Protein AF-A0A6U4MKW5-F1 (afdb_monomer)

Solvent-accessible surface area (backbone atoms only — not comparable to full-atom values): 11099 Å² total; per-residue (Å²): 135,84,88,88,86,83,92,84,90,75,90,76,88,78,84,80,78,93,82,82,82,86,77,73,73,79,73,71,76,70,68,81,79,84,58,98,65,84,77,51,92,82,59,76,52,86,40,63,66,62,48,49,57,54,34,56,56,50,39,56,56,50,52,56,52,48,49,54,46,20,46,81,25,65,18,22,42,42,46,46,77,50,91,84,73,85,44,76,43,70,42,42,40,69,64,24,76,82,29,70,75,53,45,72,41,49,57,73,61,68,60,56,53,66,70,63,50,50,54,47,28,64,76,74,41,82,69,42,47,71,74,64,76,68,44,47,52,80,81,74,44,60,97,46,70,67,37,46,52,49,32,52,52,52,57,75,70,34,87,93,59,78,89,88,78,89,83,88,81,88,124

Nearest PDB structures (foldseek):
  6hiv-assembly1_Ba  TM=2.525E-01  e=5.601E+00  Trypanosoma brucei brucei

Foldseek 3Di:
DDDDDDDDDDDDDDDDDDDDDDDDPPVVPPPPPPDPDDPPVPDFDPDLVSVVVVLVVVLVVVVVVVLVLQQVLQWWFWQDDDPVPPGTDIDRSVVLVPPVVSVVSGDWDAFDDPVVLVVCCVPPPVVRNSPRPRRRDGDIDDPDPRSVVSSVVVQVPDPVDDDPDDDDPPD

pLDDT: mean 77.38, std 24.49, range [25.97, 97.62]

Organism: Hemiselmis andersenii (NCBI:txid464988)

Mean predicted aligned error: 12.45 Å

Sequence (171 aa):
RADKLPPAIRAGYIAQSASHPPLNPLFWDLGCWFLPGRLDPNSKVSSINQLYAGAAIANLLIVERLKVWAEESGGMFLLERNGDGSGERFVKWSDAKDNPALRSQVQWTRMKRHGRAIEKLLRSYHHEPDRLLDISRNCVIFDNMVDLTNCIGKIATDESVRIERLKNRLS

Radius of gyration: 21.23 Å; Cα contacts (8 Å, |Δi|>4): 138; chains: 1; bounding box: 50×68×47 Å

Structure (mmCIF, N/CA/C/O backbone):
data_AF-A0A6U4MKW5-F1
#
_entry.id   AF-A0A6U4MKW5-F1
#
loop_
_atom_site.group_PDB
_atom_site.id
_atom_site.type_symbol
_atom_site.label_atom_id
_atom_site.label_alt_id
_atom_site.label_comp_id
_atom_site.label_asym_id
_atom_site.label_entity_id
_atom_site.label_seq_id
_atom_site.pdbx_PDB_ins_code
_atom_site.Cartn_x
_atom_site.Cartn_y
_atom_site.Cartn_z
_atom_site.occupancy
_atom_site.B_iso_or_equiv
_atom_site.auth_seq_id
_atom_site.auth_comp_id
_atom_site.auth_asym_id
_atom_site.auth_atom_id
_atom_site.pdbx_PDB_model_num
ATOM 1 N N . ARG A 1 1 ? -29.642 -53.753 -17.522 1.00 42.28 1 ARG A N 1
ATOM 2 C CA . ARG A 1 1 ? -29.308 -52.857 -16.388 1.00 42.28 1 ARG A CA 1
ATOM 3 C C . ARG A 1 1 ? -28.248 -51.908 -16.917 1.00 42.28 1 ARG A C 1
ATOM 5 O O . ARG A 1 1 ? -27.165 -52.378 -17.219 1.00 42.28 1 ARG A O 1
ATOM 12 N N . ALA A 1 2 ? -28.643 -50.676 -17.224 1.00 32.62 2 ALA A N 1
ATOM 13 C CA . ALA A 1 2 ? -27.839 -49.731 -17.988 1.00 32.62 2 ALA A CA 1
ATOM 14 C C . ALA A 1 2 ? -26.688 -49.147 -17.159 1.00 32.62 2 ALA A C 1
ATOM 16 O O . ALA A 1 2 ? -26.867 -48.818 -15.987 1.00 32.62 2 ALA A O 1
ATOM 17 N N . ASP A 1 3 ? -25.547 -49.022 -17.827 1.00 40.50 3 ASP A N 1
ATOM 18 C CA . ASP A 1 3 ? -24.384 -48.222 -17.468 1.00 40.50 3 ASP A CA 1
ATOM 19 C C . ASP A 1 3 ? -24.711 -46.730 -17.311 1.00 40.50 3 ASP A C 1
ATOM 21 O O . ASP A 1 3 ? -25.604 -46.218 -17.992 1.00 40.50 3 ASP A O 1
ATOM 25 N N . LYS A 1 4 ? -23.876 -46.043 -16.511 1.00 36.03 4 LYS A N 1
ATOM 26 C CA . LYS A 1 4 ? -23.233 -44.724 -16.749 1.00 36.03 4 LYS A CA 1
ATOM 27 C C . LYS A 1 4 ? -23.182 -43.871 -15.477 1.00 36.03 4 LYS A C 1
ATOM 29 O O . LYS A 1 4 ? -24.221 -43.546 -14.919 1.00 36.03 4 LYS A O 1
ATOM 34 N N . LEU A 1 5 ? -21.975 -43.429 -15.105 1.00 35.66 5 LEU A N 1
ATOM 35 C CA . LEU A 1 5 ? -21.565 -42.014 -14.968 1.00 35.66 5 LEU A CA 1
ATOM 36 C C . LEU A 1 5 ? -20.041 -41.936 -14.651 1.00 35.66 5 LEU A C 1
ATOM 38 O O . LEU A 1 5 ? -19.497 -42.888 -14.095 1.00 35.66 5 LEU A O 1
ATOM 42 N N . PRO A 1 6 ? -19.329 -40.871 -15.083 1.00 34.88 6 PRO A N 1
ATOM 43 C CA . PRO A 1 6 ? -17.958 -40.941 -15.603 1.00 34.88 6 PRO A CA 1
ATOM 44 C C . PRO A 1 6 ? -16.907 -40.194 -14.744 1.00 34.88 6 PRO A C 1
ATOM 46 O O . PRO A 1 6 ? -17.258 -39.495 -13.793 1.00 34.88 6 PRO A O 1
ATOM 49 N N . PRO A 1 7 ? -15.608 -40.296 -15.101 1.00 39.81 7 PRO A N 1
ATOM 50 C CA . PRO A 1 7 ? -14.506 -39.652 -14.392 1.00 39.81 7 PRO A CA 1
ATOM 51 C C . PRO A 1 7 ? -14.338 -38.191 -14.835 1.00 39.81 7 PRO A C 1
ATOM 53 O O . PRO A 1 7 ? -14.187 -37.915 -16.024 1.00 39.81 7 PRO A O 1
ATOM 56 N N . ALA A 1 8 ? -14.306 -37.249 -13.891 1.00 33.94 8 ALA A N 1
ATOM 57 C CA . ALA A 1 8 ? -14.071 -35.835 -14.186 1.00 33.94 8 ALA A CA 1
ATOM 58 C C . ALA A 1 8 ? -13.092 -35.197 -13.190 1.00 33.94 8 ALA A C 1
ATOM 60 O O . ALA A 1 8 ? -13.491 -34.467 -12.294 1.00 33.94 8 ALA A O 1
ATOM 61 N N . ILE A 1 9 ? -11.791 -35.439 -13.379 1.00 36.34 9 ILE A N 1
ATOM 62 C CA . ILE A 1 9 ? -10.742 -34.478 -13.000 1.00 36.34 9 ILE A CA 1
ATOM 63 C C . ILE A 1 9 ? -9.713 -34.453 -14.132 1.00 36.34 9 ILE A C 1
ATOM 65 O O . ILE A 1 9 ? -8.675 -35.107 -14.072 1.00 36.34 9 ILE A O 1
ATOM 69 N N . ARG A 1 10 ? -10.015 -33.712 -15.201 1.00 30.03 10 ARG A N 1
ATOM 70 C CA . ARG A 1 10 ? -9.014 -33.213 -16.151 1.00 30.03 10 ARG A CA 1
ATOM 71 C C . ARG A 1 10 ? -9.449 -31.849 -16.679 1.00 30.03 10 ARG A C 1
ATOM 73 O O . ARG A 1 10 ? -10.530 -31.723 -17.232 1.00 30.03 10 ARG A O 1
ATOM 80 N N . ALA A 1 11 ? -8.563 -30.879 -16.453 1.00 34.53 11 ALA A N 1
ATOM 81 C CA . ALA A 1 11 ? -8.315 -29.654 -17.211 1.00 34.53 11 ALA A CA 1
ATOM 82 C C . ALA A 1 11 ? -9.491 -29.055 -18.005 1.00 34.53 11 ALA A C 1
ATOM 84 O O . ALA A 1 11 ? -9.833 -29.524 -19.086 1.00 34.53 11 ALA A O 1
ATOM 85 N N . GLY A 1 12 ? -9.998 -27.922 -17.522 1.00 25.97 12 GLY A N 1
ATOM 86 C CA . GLY A 1 12 ? -10.836 -27.012 -18.293 1.00 25.97 12 GLY A CA 1
ATOM 87 C C . GLY A 1 12 ? -10.420 -25.576 -18.014 1.00 25.97 12 GLY A C 1
ATOM 88 O O . GLY A 1 12 ? -10.834 -24.991 -17.019 1.00 25.97 12 GLY A O 1
ATOM 89 N N . TYR A 1 13 ? -9.576 -25.031 -18.889 1.00 30.94 13 TYR A N 1
ATOM 90 C CA . TYR A 1 13 ? -9.464 -23.597 -19.133 1.00 30.94 13 TYR A CA 1
ATOM 91 C C . TYR A 1 13 ? -10.880 -23.060 -19.390 1.00 30.94 13 TYR A C 1
ATOM 93 O O . TYR A 1 13 ? -11.493 -23.423 -20.392 1.00 30.94 13 TYR A O 1
ATOM 101 N N . ILE A 1 14 ? -11.405 -22.210 -18.511 1.00 30.97 14 ILE A N 1
ATOM 102 C CA . ILE A 1 14 ? -12.577 -21.396 -18.837 1.00 30.97 14 ILE A CA 1
ATOM 103 C C . ILE A 1 14 ? -12.039 -20.049 -19.306 1.00 30.97 14 ILE A C 1
ATOM 105 O O . ILE A 1 14 ? -11.726 -19.164 -18.514 1.00 30.97 14 ILE A O 1
ATOM 109 N N . ALA A 1 15 ? -11.889 -19.929 -20.624 1.00 33.94 15 ALA A N 1
ATOM 110 C CA . ALA A 1 15 ? -11.926 -18.636 -21.281 1.00 33.94 15 ALA A CA 1
ATOM 111 C C . ALA A 1 15 ? -13.359 -18.106 -21.138 1.00 33.94 15 ALA A C 1
ATOM 113 O O . ALA A 1 15 ? -14.290 -18.714 -21.664 1.00 33.94 15 ALA A O 1
ATOM 114 N N . GLN A 1 16 ? -13.545 -17.003 -20.415 1.00 30.14 16 GLN A N 1
ATOM 115 C CA . GLN A 1 16 ? -14.784 -16.236 -20.486 1.00 30.14 16 GLN A CA 1
ATOM 116 C C . GLN A 1 16 ? -14.547 -14.988 -21.329 1.00 30.14 16 GLN A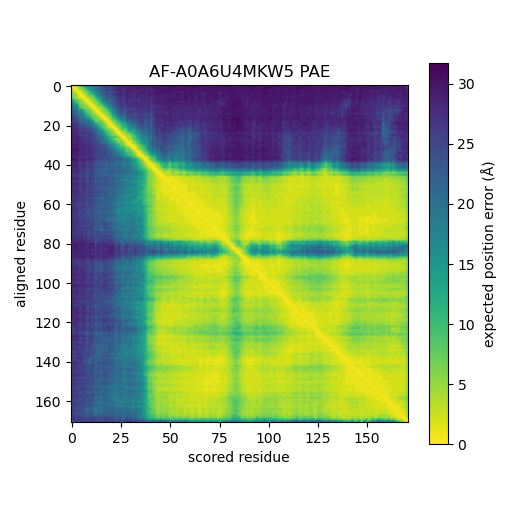 C 1
ATOM 118 O O . GLN A 1 16 ? -13.640 -14.192 -21.089 1.00 30.14 16 GLN A O 1
ATOM 123 N N . SER A 1 17 ? -15.343 -14.928 -22.393 1.00 31.09 17 SER A N 1
ATOM 124 C CA . SER A 1 17 ? -15.362 -13.940 -23.453 1.00 31.09 17 SER A CA 1
ATOM 125 C C . SER A 1 17 ? -15.778 -12.560 -22.957 1.00 31.09 17 SER A C 1
ATOM 127 O O . SER A 1 17 ? -16.607 -12.423 -22.062 1.00 31.09 17 SER A O 1
ATOM 129 N N . ALA A 1 18 ? -15.242 -11.548 -23.631 1.00 39.16 18 ALA A N 1
ATOM 130 C CA . ALA A 1 18 ? -15.583 -10.145 -23.497 1.00 39.16 18 ALA A CA 1
ATOM 131 C C . ALA A 1 18 ? -17.094 -9.872 -23.598 1.00 39.16 18 ALA A C 1
ATOM 133 O O . ALA A 1 18 ? -17.684 -10.069 -24.657 1.00 39.16 18 ALA A O 1
ATOM 134 N N . SER A 1 19 ? -17.673 -9.334 -22.523 1.00 42.72 19 SER A N 1
ATOM 135 C CA . SER A 1 19 ? -18.785 -8.374 -22.562 1.00 42.72 19 SER A CA 1
ATOM 136 C C . SER A 1 19 ? -19.086 -7.867 -21.144 1.00 42.72 19 SER A C 1
ATOM 138 O O . SER A 1 19 ? -19.854 -8.498 -20.421 1.00 42.72 19 SER A O 1
ATOM 140 N N . HIS A 1 20 ? -18.520 -6.722 -20.746 1.00 34.06 20 HIS A N 1
ATOM 141 C CA . HIS A 1 20 ? -19.038 -5.942 -19.614 1.00 34.06 20 HIS A CA 1
ATOM 142 C C . HIS A 1 20 ? -19.167 -4.448 -19.987 1.00 34.06 20 HIS A C 1
ATOM 144 O O . HIS A 1 20 ? -18.310 -3.936 -20.712 1.00 34.06 20 HIS A O 1
ATOM 150 N N . PRO A 1 21 ? -20.256 -3.774 -19.553 1.00 37.34 21 PRO A N 1
ATOM 151 C CA . PRO A 1 21 ? -20.602 -2.389 -19.897 1.00 37.34 21 PRO A CA 1
ATOM 152 C C . PRO A 1 21 ? -19.819 -1.376 -19.021 1.00 37.34 21 PRO A C 1
ATOM 154 O O . PRO A 1 21 ? -19.044 -1.799 -18.162 1.00 37.34 21 PRO A O 1
ATOM 157 N N . PRO A 1 22 ? -19.911 -0.051 -19.271 1.00 38.06 22 PRO A N 1
ATOM 158 C CA . PRO A 1 22 ? -18.800 0.859 -19.030 1.00 38.06 22 PRO A CA 1
ATOM 159 C C . PRO A 1 22 ? -18.581 1.160 -17.546 1.00 38.06 22 PRO A C 1
ATOM 161 O O . PRO A 1 22 ? -19.514 1.373 -16.773 1.00 38.06 22 PRO A O 1
ATOM 164 N N . LEU A 1 23 ? -17.299 1.212 -17.190 1.00 39.97 23 LEU A N 1
ATOM 165 C CA . LEU A 1 23 ? -16.780 1.638 -15.899 1.00 39.97 23 LEU A CA 1
ATOM 166 C C . LEU A 1 23 ? -17.173 3.099 -15.596 1.00 39.97 23 LEU A C 1
ATOM 168 O O . LEU A 1 23 ? -17.198 3.954 -16.480 1.00 39.97 23 LEU A O 1
ATOM 172 N N . ASN A 1 24 ? -17.456 3.335 -14.316 1.00 38.09 24 ASN A N 1
ATOM 173 C CA . ASN A 1 24 ? -17.825 4.585 -13.642 1.00 38.09 24 ASN A CA 1
ATOM 174 C C . ASN A 1 24 ? -17.180 5.875 -14.242 1.00 38.09 24 ASN A C 1
ATOM 176 O O . ASN A 1 24 ? -15.956 5.908 -14.402 1.00 38.09 24 ASN A O 1
ATOM 180 N N . PRO A 1 25 ? -17.945 6.961 -14.519 1.00 33.12 25 PRO A N 1
ATOM 181 C CA . PRO A 1 25 ? -17.452 8.149 -15.233 1.00 33.12 25 PRO A CA 1
ATOM 182 C C . PRO A 1 25 ? -16.394 8.984 -14.496 1.00 33.12 25 PRO A C 1
ATOM 184 O O . PRO A 1 25 ? -15.715 9.790 -15.124 1.00 33.12 25 PRO A O 1
ATOM 187 N N . LEU A 1 26 ? -16.209 8.794 -13.187 1.00 36.97 26 LEU A N 1
ATOM 188 C CA . LEU A 1 26 ? -15.320 9.643 -12.378 1.00 36.97 26 LEU A CA 1
ATOM 189 C C . LEU A 1 26 ? -13.819 9.459 -12.667 1.00 36.97 26 LEU A C 1
ATOM 191 O O . LEU A 1 26 ? -13.006 10.259 -12.212 1.00 36.97 26 LEU A O 1
ATOM 195 N N . PHE A 1 27 ? -13.437 8.437 -13.438 1.00 35.69 27 PHE A N 1
ATOM 196 C CA . PHE A 1 27 ? -12.042 8.216 -13.833 1.00 35.69 27 PHE A CA 1
ATOM 197 C C . PHE A 1 27 ? -11.620 8.993 -15.089 1.00 35.69 27 PHE A C 1
ATOM 199 O O . PHE A 1 27 ? -10.420 9.141 -15.323 1.00 35.69 27 PHE A O 1
ATOM 206 N N . TRP A 1 28 ? -12.562 9.522 -15.879 1.00 34.81 28 TRP A N 1
ATOM 207 C CA . TRP A 1 28 ? -12.234 10.268 -17.103 1.00 34.81 28 TRP A CA 1
ATOM 208 C C . TRP A 1 28 ? -11.861 11.736 -16.834 1.00 34.81 28 TRP A C 1
ATOM 210 O O . TRP A 1 28 ? -11.092 12.309 -17.605 1.00 34.81 28 TRP A O 1
ATOM 220 N N . ASP A 1 29 ? -12.316 12.309 -15.714 1.00 31.23 29 ASP A N 1
ATOM 221 C CA . ASP A 1 29 ? -12.174 13.743 -15.406 1.00 31.23 29 ASP A CA 1
ATOM 222 C C . ASP A 1 29 ? -10.852 14.142 -14.733 1.00 31.23 29 ASP A C 1
ATOM 224 O O . ASP A 1 29 ? -10.525 15.326 -14.669 1.00 31.23 29 ASP A O 1
ATOM 228 N N . LEU A 1 30 ? -10.031 13.191 -14.273 1.00 33.28 30 LEU A N 1
ATOM 229 C CA . LEU A 1 30 ? -8.756 13.521 -13.615 1.00 33.28 30 LEU A CA 1
ATOM 230 C C . LEU A 1 30 ? -7.606 13.859 -14.575 1.00 33.28 30 LEU A C 1
ATOM 232 O O . LEU A 1 30 ? -6.476 14.037 -14.127 1.00 33.28 30 LEU A O 1
ATOM 236 N N . GLY A 1 31 ? -7.853 13.979 -15.885 1.00 28.53 31 GLY A N 1
ATOM 237 C CA . GLY A 1 31 ? -6.876 14.581 -16.801 1.00 28.53 31 GLY A CA 1
ATOM 238 C C . GLY A 1 31 ? -5.506 13.885 -16.847 1.00 28.53 31 GLY A C 1
ATOM 239 O O . GLY A 1 31 ? -4.538 14.469 -17.328 1.00 28.53 31 GLY A O 1
ATOM 240 N N . CYS A 1 32 ? -5.392 12.629 -16.402 1.00 31.77 32 CYS A N 1
ATOM 241 C CA . CYS A 1 32 ? -4.147 11.854 -16.435 1.00 31.77 32 CYS A CA 1
ATOM 242 C C . CYS A 1 32 ? -3.825 11.300 -17.841 1.00 31.77 32 CYS A C 1
ATOM 244 O O . CYS A 1 32 ? -3.259 10.218 -17.974 1.00 31.77 32 CYS A O 1
ATOM 246 N N . TRP A 1 33 ? -4.164 12.047 -18.897 1.00 28.09 33 TRP A N 1
ATOM 247 C CA . TRP A 1 33 ? -3.834 11.734 -20.295 1.00 28.09 33 TRP A CA 1
ATOM 248 C C . TRP A 1 33 ? -2.434 12.203 -20.711 1.00 28.09 33 TRP A C 1
ATOM 250 O O . TRP A 1 33 ? -2.042 12.025 -21.860 1.00 28.09 33 TRP A O 1
ATOM 260 N N . PHE A 1 34 ? -1.648 12.758 -19.786 1.00 29.89 34 PHE A N 1
ATOM 261 C CA . PHE A 1 34 ? -0.261 13.153 -20.028 1.00 29.89 34 PHE A CA 1
ATOM 262 C C . PHE A 1 34 ? 0.731 12.179 -19.383 1.00 29.89 34 PHE A C 1
ATOM 264 O O . PHE A 1 34 ? 1.462 12.509 -18.455 1.00 29.89 34 PHE A O 1
ATOM 271 N N . LEU A 1 35 ? 0.791 10.969 -19.932 1.00 35.00 35 LEU A N 1
ATOM 272 C CA . LEU A 1 35 ? 2.028 10.195 -19.987 1.00 35.00 35 LEU A CA 1
ATOM 273 C C . LEU A 1 35 ? 2.232 9.777 -21.450 1.00 35.00 35 LEU A C 1
ATOM 275 O O . LEU A 1 35 ? 1.318 9.201 -22.046 1.00 35.00 35 LEU A O 1
ATOM 279 N N . PRO A 1 36 ? 3.387 10.082 -22.068 1.00 31.89 36 PRO A N 1
ATOM 280 C CA . PRO A 1 36 ? 3.669 9.636 -23.421 1.00 31.89 36 PRO A CA 1
ATOM 281 C C . PRO A 1 36 ? 3.806 8.114 -23.383 1.00 31.89 36 PRO A C 1
ATOM 283 O O . PRO A 1 36 ? 4.766 7.577 -22.838 1.00 31.89 36 PRO A O 1
ATOM 286 N N . GLY A 1 37 ? 2.814 7.420 -23.930 1.00 36.78 37 GLY A N 1
ATOM 287 C CA . GLY A 1 37 ? 2.793 5.966 -23.977 1.00 36.78 37 GLY A CA 1
ATOM 288 C C . GLY A 1 37 ? 1.552 5.412 -23.306 1.00 36.78 37 GLY A C 1
ATOM 289 O O . GLY A 1 37 ? 1.511 5.183 -22.102 1.00 36.78 37 GLY A O 1
ATOM 290 N N . ARG A 1 38 ? 0.549 5.134 -24.136 1.00 37.22 38 ARG A N 1
ATOM 291 C CA . ARG A 1 38 ? -0.472 4.127 -23.859 1.00 37.22 38 ARG A CA 1
ATOM 292 C C . ARG A 1 38 ? 0.258 2.878 -23.345 1.00 37.22 38 ARG A C 1
ATOM 294 O O . ARG A 1 38 ? 0.957 2.226 -24.117 1.00 37.22 38 ARG A O 1
ATOM 301 N N . LEU A 1 39 ? 0.147 2.570 -22.055 1.00 48.03 39 LEU A N 1
ATOM 302 C CA . LEU A 1 39 ? 0.501 1.247 -21.556 1.00 48.03 39 LEU A CA 1
ATOM 303 C C . LEU A 1 39 ? -0.587 0.324 -22.093 1.00 48.03 39 LEU A C 1
ATOM 305 O O . LEU A 1 39 ? -1.646 0.185 -21.488 1.00 48.03 39 LEU A O 1
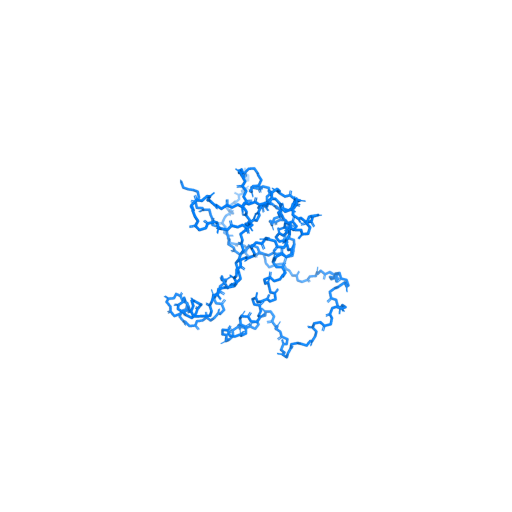ATOM 309 N N . ASP A 1 40 ? -0.371 -0.231 -23.284 1.00 54.06 40 ASP A N 1
ATOM 310 C CA . ASP A 1 40 ? -1.077 -1.445 -23.665 1.00 54.06 40 ASP A CA 1
ATOM 311 C C . ASP A 1 40 ? -0.889 -2.429 -22.495 1.00 54.06 40 ASP A C 1
ATOM 313 O O . ASP A 1 40 ? 0.261 -2.706 -22.136 1.00 54.06 40 ASP A O 1
ATOM 317 N N . PRO A 1 41 ? -1.962 -2.912 -21.846 1.00 54.78 41 PRO A N 1
ATOM 318 C CA . PRO A 1 41 ? -1.848 -3.855 -20.738 1.00 54.78 41 PRO A CA 1
ATOM 319 C C . PRO A 1 41 ? -1.141 -5.163 -21.139 1.00 54.78 41 PRO A C 1
ATOM 321 O O . PRO A 1 41 ? -0.695 -5.896 -20.260 1.00 54.78 41 PRO A O 1
ATOM 324 N N . ASN A 1 42 ? -0.983 -5.429 -22.443 1.00 55.88 42 ASN A N 1
ATOM 325 C CA . ASN A 1 42 ? -0.190 -6.531 -22.989 1.00 55.88 42 ASN A CA 1
ATOM 326 C C . ASN A 1 42 ? 1.246 -6.141 -23.384 1.00 55.88 42 ASN A C 1
ATOM 328 O O . ASN A 1 42 ? 2.034 -7.010 -23.764 1.00 55.88 42 ASN A O 1
ATOM 332 N N . SER A 1 43 ? 1.622 -4.861 -23.305 1.00 65.38 43 SER A N 1
ATOM 333 C CA . SER A 1 43 ? 2.993 -4.437 -23.592 1.00 65.38 43 SER A CA 1
ATOM 334 C C . SER A 1 43 ? 3.934 -4.879 -22.473 1.00 65.38 43 SER A C 1
ATOM 336 O O . SER A 1 43 ? 3.772 -4.530 -21.302 1.00 65.38 43 SER A O 1
ATOM 338 N N . LYS A 1 44 ? 4.948 -5.670 -22.838 1.00 74.94 44 LYS A N 1
ATOM 339 C CA . LYS A 1 44 ? 5.969 -6.122 -21.893 1.00 74.94 44 LYS A CA 1
ATOM 340 C C . LYS A 1 44 ? 6.757 -4.915 -21.386 1.00 74.94 44 LYS A C 1
ATOM 342 O O . LYS A 1 44 ? 7.275 -4.128 -22.179 1.00 74.94 44 LYS A O 1
ATOM 347 N N . VAL A 1 45 ? 6.889 -4.792 -20.066 1.00 82.69 45 VAL A N 1
ATOM 348 C CA . VAL A 1 45 ? 7.733 -3.762 -19.455 1.00 82.69 45 VAL A CA 1
ATOM 349 C C . VAL A 1 45 ? 9.190 -4.041 -19.822 1.00 82.69 45 VAL A C 1
ATOM 351 O O . VAL A 1 45 ? 9.760 -5.053 -19.419 1.00 82.69 45 VAL A O 1
ATOM 354 N N . SER A 1 46 ? 9.787 -3.149 -20.609 1.00 84.69 46 SER A N 1
ATOM 355 C CA . SER A 1 46 ? 11.117 -3.352 -21.201 1.00 84.69 46 SER A CA 1
ATOM 356 C C . SER A 1 46 ? 12.241 -2.690 -20.407 1.00 84.69 46 SER A C 1
ATOM 358 O O . SER A 1 46 ? 13.411 -3.015 -20.598 1.00 84.69 46 SER A O 1
ATOM 360 N N . SER A 1 47 ? 11.906 -1.775 -19.494 1.00 89.94 47 SER A N 1
ATOM 361 C CA . SER A 1 47 ? 12.888 -1.072 -18.672 1.00 89.94 47 SER A CA 1
ATOM 362 C C . SER A 1 47 ? 12.460 -0.967 -17.214 1.00 89.94 47 SER A C 1
ATOM 364 O O . SER A 1 47 ? 11.279 -0.853 -16.881 1.00 89.94 47 SER A O 1
ATOM 366 N N . ILE A 1 48 ? 13.453 -0.935 -16.325 1.00 90.06 48 ILE A N 1
ATOM 367 C CA . ILE A 1 48 ? 13.229 -0.710 -14.895 1.00 90.06 48 ILE A CA 1
ATOM 368 C C . ILE A 1 48 ? 12.612 0.671 -14.628 1.00 90.06 48 ILE A C 1
ATOM 370 O O . ILE A 1 48 ? 11.786 0.807 -13.736 1.00 90.06 48 ILE A O 1
ATOM 374 N N . ASN A 1 49 ? 12.941 1.692 -15.423 1.00 91.19 49 ASN A N 1
ATOM 375 C CA . ASN A 1 49 ? 12.395 3.039 -15.241 1.00 91.19 49 ASN A CA 1
ATOM 376 C C . ASN A 1 49 ? 10.892 3.089 -15.541 1.00 91.19 49 ASN A C 1
ATOM 378 O O . ASN A 1 49 ? 10.133 3.643 -14.748 1.00 91.19 49 ASN A O 1
ATOM 382 N N . GLN A 1 50 ? 10.456 2.445 -16.629 1.00 90.06 50 GLN A N 1
ATOM 383 C CA . GLN A 1 50 ? 9.033 2.288 -16.945 1.00 90.06 50 GLN A CA 1
ATOM 384 C C . GLN A 1 50 ? 8.302 1.554 -15.815 1.00 90.06 50 GLN A C 1
ATOM 386 O O . GLN A 1 50 ? 7.225 1.974 -15.392 1.00 90.06 50 GLN A O 1
ATOM 391 N N . LEU A 1 51 ? 8.919 0.497 -15.277 1.00 90.50 51 LEU A N 1
ATOM 392 C CA . LEU A 1 51 ? 8.361 -0.249 -14.157 1.00 90.50 51 LEU A CA 1
ATOM 393 C C . LEU A 1 51 ? 8.188 0.624 -12.906 1.00 90.50 51 LEU A C 1
ATOM 395 O O . LEU A 1 51 ? 7.152 0.559 -12.254 1.00 90.50 51 LEU A O 1
ATOM 399 N N . TYR A 1 52 ? 9.176 1.458 -12.578 1.00 93.06 52 TYR A N 1
ATOM 400 C CA . TYR A 1 52 ? 9.108 2.373 -11.435 1.00 93.06 52 TYR A CA 1
ATOM 401 C C . TYR A 1 52 ? 8.044 3.458 -11.610 1.00 93.06 52 TYR A C 1
ATOM 403 O O . TYR A 1 52 ? 7.357 3.783 -10.642 1.00 93.06 52 TYR A O 1
ATOM 411 N N . ALA A 1 53 ? 7.875 3.987 -12.824 1.00 90.31 53 ALA A N 1
ATOM 412 C CA . ALA A 1 53 ? 6.818 4.950 -13.119 1.00 90.31 53 ALA A CA 1
ATOM 413 C C . ALA A 1 53 ? 5.428 4.332 -12.882 1.00 90.31 53 ALA A C 1
ATOM 415 O O . ALA A 1 53 ? 4.615 4.898 -12.150 1.00 90.31 53 ALA A O 1
ATOM 416 N N . GLY A 1 54 ? 5.190 3.125 -13.409 1.00 88.62 54 GLY A N 1
ATOM 417 C CA . GLY A 1 54 ? 3.946 2.388 -13.168 1.00 88.62 54 GLY A CA 1
ATOM 418 C C . GLY A 1 54 ? 3.751 2.023 -11.694 1.00 88.62 54 GLY A C 1
ATOM 419 O O . GLY A 1 54 ? 2.664 2.193 -11.147 1.00 88.62 54 GLY A O 1
ATOM 420 N N . ALA A 1 55 ? 4.816 1.593 -11.016 1.00 91.31 55 ALA A N 1
ATOM 421 C CA . ALA A 1 55 ? 4.775 1.233 -9.604 1.00 91.31 55 ALA A CA 1
ATOM 422 C C . ALA A 1 55 ? 4.431 2.426 -8.697 1.00 91.31 55 ALA A C 1
ATOM 424 O O . ALA A 1 55 ? 3.737 2.234 -7.698 1.00 91.31 55 ALA A O 1
ATOM 425 N N . ALA A 1 56 ? 4.869 3.642 -9.041 1.00 91.31 56 ALA A N 1
ATOM 426 C CA . ALA A 1 56 ? 4.534 4.854 -8.297 1.00 91.31 56 ALA A CA 1
ATOM 427 C C . ALA A 1 56 ? 3.027 5.148 -8.341 1.00 91.31 56 ALA A C 1
ATOM 429 O O . ALA A 1 56 ? 2.422 5.382 -7.296 1.00 91.31 56 ALA A O 1
ATOM 430 N N . ILE A 1 57 ? 2.414 5.051 -9.524 1.00 90.12 57 ILE A N 1
ATOM 431 C CA . ILE A 1 57 ? 0.963 5.218 -9.701 1.00 90.12 57 ILE A CA 1
ATOM 432 C C . ILE A 1 57 ? 0.214 4.097 -8.975 1.00 90.12 57 ILE A C 1
ATOM 434 O O . ILE A 1 57 ? -0.681 4.362 -8.174 1.00 90.12 57 ILE A O 1
ATOM 438 N N . ALA A 1 58 ? 0.628 2.845 -9.190 1.00 89.00 58 ALA A N 1
ATOM 439 C CA . ALA A 1 58 ? 0.036 1.690 -8.527 1.00 89.00 58 ALA A CA 1
ATOM 440 C C . ALA A 1 58 ? 0.112 1.806 -6.998 1.00 89.00 58 ALA A C 1
ATOM 442 O O . ALA A 1 58 ? -0.829 1.426 -6.312 1.00 89.00 58 ALA A O 1
ATOM 443 N N . ASN A 1 59 ? 1.195 2.367 -6.447 1.00 91.31 59 ASN A N 1
ATOM 444 C CA . ASN A 1 59 ? 1.325 2.562 -5.007 1.00 91.31 59 ASN A CA 1
ATOM 445 C C . ASN A 1 59 ? 0.254 3.506 -4.452 1.00 91.31 59 ASN A C 1
ATOM 447 O O . ASN A 1 59 ? -0.286 3.224 -3.388 1.00 91.31 59 ASN A O 1
ATOM 451 N N . LEU A 1 60 ? -0.065 4.594 -5.161 1.00 91.19 60 LEU A N 1
ATOM 452 C CA . LEU A 1 60 ? -1.122 5.520 -4.742 1.00 91.19 60 LEU A CA 1
ATOM 453 C C . LEU A 1 60 ? -2.481 4.811 -4.710 1.00 91.19 60 LEU A C 1
ATOM 455 O O . LEU A 1 60 ? -3.183 4.877 -3.706 1.00 91.19 60 LEU A O 1
ATOM 459 N N . LEU A 1 61 ? -2.806 4.059 -5.765 1.00 90.69 61 LEU A N 1
ATOM 460 C CA . LEU A 1 61 ? -4.063 3.310 -5.859 1.00 90.69 61 LEU A CA 1
ATOM 461 C C . LEU A 1 61 ? -4.171 2.221 -4.784 1.00 90.69 61 LEU A C 1
ATOM 463 O O . LEU A 1 61 ? -5.198 2.093 -4.120 1.00 90.69 61 LEU A O 1
ATOM 467 N N . ILE A 1 62 ? -3.092 1.462 -4.575 1.00 90.94 62 ILE A N 1
ATOM 468 C CA . ILE A 1 62 ? -3.028 0.410 -3.557 1.00 90.94 62 ILE A CA 1
ATOM 469 C C . ILE A 1 62 ? -3.204 1.007 -2.160 1.00 90.94 62 ILE A C 1
ATOM 471 O O . ILE A 1 62 ? -3.930 0.437 -1.355 1.00 90.94 62 ILE A O 1
ATOM 475 N N . VAL A 1 63 ? -2.576 2.149 -1.860 1.00 93.31 63 VAL A N 1
ATOM 476 C CA . VAL A 1 63 ? -2.727 2.815 -0.557 1.00 93.31 63 VAL A CA 1
ATOM 477 C C . VAL A 1 63 ? -4.177 3.226 -0.304 1.00 93.31 63 VAL A C 1
ATOM 479 O O . VAL A 1 63 ? -4.669 3.007 0.800 1.00 93.31 63 VAL A O 1
ATOM 482 N N . GLU A 1 64 ? -4.887 3.753 -1.304 1.00 93.81 64 GLU A N 1
ATOM 483 C CA . GLU A 1 64 ? -6.310 4.078 -1.141 1.00 93.81 64 GLU A CA 1
ATOM 484 C C . GLU A 1 64 ? -7.170 2.832 -0.895 1.00 93.81 64 GLU A C 1
ATOM 486 O O . GLU A 1 64 ? -8.000 2.839 0.013 1.00 93.81 64 GLU A O 1
ATOM 491 N N . ARG A 1 65 ? -6.935 1.723 -1.612 1.00 94.44 65 ARG A N 1
ATOM 492 C CA . ARG A 1 65 ? -7.661 0.467 -1.334 1.00 94.44 65 ARG A CA 1
ATOM 493 C C . ARG A 1 65 ? -7.333 -0.107 0.041 1.00 94.44 65 ARG A C 1
ATOM 495 O O . ARG A 1 65 ? -8.233 -0.553 0.742 1.00 94.44 65 ARG A O 1
ATOM 502 N N . LEU A 1 66 ? -6.073 -0.038 0.469 1.00 95.56 66 LEU A N 1
ATOM 503 C CA . LEU A 1 66 ? -5.656 -0.529 1.784 1.00 95.56 66 LEU A CA 1
ATOM 504 C C . LEU A 1 66 ? -6.348 0.199 2.923 1.00 95.56 66 LEU A C 1
ATOM 506 O O . LEU A 1 66 ? -6.681 -0.438 3.914 1.00 95.56 66 LEU A O 1
ATOM 510 N N . LYS A 1 67 ? -6.564 1.510 2.792 1.00 96.12 67 LYS A N 1
ATOM 511 C CA . LYS A 1 67 ? -7.322 2.294 3.772 1.00 96.12 67 LYS A CA 1
ATOM 512 C C . LYS A 1 67 ? -8.745 1.765 3.908 1.00 96.12 67 LYS A C 1
ATOM 514 O O . LYS A 1 67 ? -9.174 1.511 5.025 1.00 96.12 67 LYS A O 1
ATOM 519 N N . VAL A 1 68 ? -9.427 1.529 2.785 1.00 96.62 68 VAL A N 1
ATOM 520 C CA . VAL A 1 68 ? -10.784 0.957 2.765 1.00 96.62 68 VAL A CA 1
ATOM 521 C C . VAL A 1 68 ? -10.802 -0.425 3.417 1.00 96.62 68 VAL A C 1
ATOM 523 O O . VAL A 1 68 ? -11.570 -0.658 4.346 1.00 96.62 68 VAL A O 1
ATOM 526 N N . TRP A 1 69 ? -9.914 -1.332 2.999 1.00 97.62 69 TRP A N 1
ATOM 527 C CA . TRP A 1 69 ? -9.863 -2.675 3.578 1.00 97.62 69 TRP A CA 1
ATOM 528 C C . TRP A 1 69 ? -9.529 -2.646 5.069 1.00 97.62 69 TRP A C 1
ATOM 530 O O . TRP A 1 69 ? -10.160 -3.362 5.839 1.00 97.62 69 TRP A O 1
ATOM 540 N N . ALA A 1 70 ? -8.572 -1.815 5.491 1.00 97.50 70 ALA A N 1
ATOM 541 C CA . ALA A 1 70 ? -8.209 -1.658 6.895 1.00 97.50 70 ALA A CA 1
ATOM 542 C C . ALA A 1 70 ? -9.369 -1.088 7.719 1.00 97.50 70 ALA A C 1
ATOM 544 O O . ALA A 1 70 ? -9.616 -1.563 8.821 1.00 97.50 70 ALA A O 1
ATOM 545 N N . GLU A 1 71 ? -10.116 -0.121 7.189 1.00 96.75 71 GLU A N 1
ATOM 546 C CA . GLU A 1 71 ? -11.298 0.422 7.856 1.00 96.75 71 GLU A CA 1
ATOM 547 C C . GLU A 1 71 ? -12.345 -0.657 8.135 1.00 96.75 71 GLU A C 1
ATOM 549 O O . GLU A 1 71 ? -12.808 -0.806 9.262 1.00 96.75 71 GLU A O 1
ATOM 554 N N . GLU A 1 72 ? -12.675 -1.444 7.112 1.00 96.50 72 GLU A N 1
ATOM 555 C CA . GLU A 1 72 ? -13.731 -2.453 7.183 1.00 96.50 72 GLU A CA 1
ATOM 556 C C . GLU A 1 72 ? -13.350 -3.693 8.000 1.00 96.50 72 GLU A C 1
ATOM 558 O O . GLU A 1 72 ? -14.224 -4.483 8.357 1.00 96.50 72 GLU A O 1
ATOM 563 N N . SER A 1 73 ? -12.059 -3.894 8.264 1.00 97.50 73 SER A N 1
ATOM 564 C CA . SER A 1 73 ? -11.534 -5.093 8.927 1.00 97.50 73 SER A CA 1
ATOM 565 C C . SER A 1 73 ? -10.785 -4.812 10.227 1.00 97.50 73 SER A C 1
ATOM 567 O O . SER A 1 73 ? -10.199 -5.728 10.787 1.00 97.50 73 SER A O 1
ATOM 569 N N . GLY A 1 74 ? -10.766 -3.569 10.717 1.00 96.62 74 GLY A N 1
ATOM 570 C CA . GLY A 1 74 ? -10.017 -3.214 11.929 1.00 96.62 74 GLY A CA 1
ATOM 571 C C . GLY A 1 74 ? -8.493 -3.217 11.747 1.00 96.62 74 GLY A C 1
ATOM 572 O O . GLY A 1 74 ? -7.749 -3.347 12.718 1.00 96.62 74 GLY A O 1
ATOM 573 N N . GLY A 1 75 ? -8.024 -3.071 10.509 1.00 97.56 75 GLY A N 1
ATOM 574 C CA . GLY A 1 75 ? -6.614 -3.026 10.155 1.00 97.56 75 GLY A CA 1
ATOM 575 C C . GLY A 1 75 ? -5.896 -1.783 10.674 1.00 97.56 75 GLY A C 1
ATOM 576 O O . GLY A 1 75 ? -6.4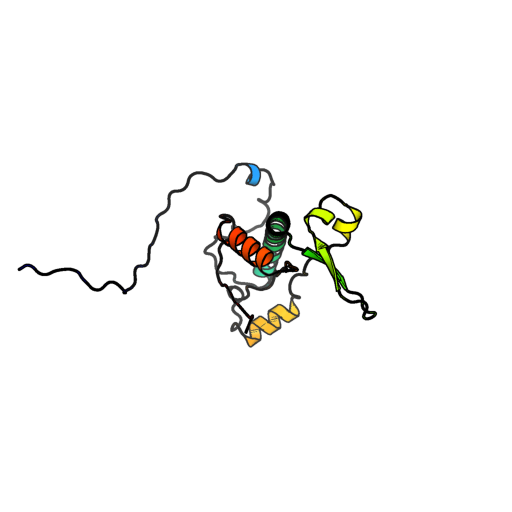45 -0.677 10.756 1.00 97.56 75 GLY A O 1
ATOM 577 N N . MET A 1 76 ? -4.622 -1.978 10.996 1.00 97.44 76 MET A N 1
ATOM 578 C CA . MET A 1 76 ? -3.753 -0.967 11.577 1.00 97.44 76 MET A CA 1
ATOM 579 C C . MET A 1 76 ? -2.553 -0.645 10.694 1.00 97.44 76 MET A C 1
ATOM 581 O O . MET A 1 76 ? -2.051 -1.488 9.942 1.00 97.44 76 MET A O 1
ATOM 585 N N . PHE A 1 77 ? -2.047 0.574 10.866 1.00 96.56 77 PHE A N 1
ATOM 586 C CA . PHE A 1 77 ? -0.818 1.056 10.251 1.00 96.56 77 PHE A CA 1
ATOM 587 C C . PHE A 1 77 ? 0.181 1.533 11.303 1.00 96.56 77 PHE A C 1
ATOM 589 O O . PHE A 1 77 ? -0.181 1.922 12.412 1.00 96.56 77 PHE A O 1
ATOM 596 N N . LEU A 1 78 ? 1.459 1.497 10.938 1.00 94.31 78 LEU A N 1
ATOM 597 C CA . LEU A 1 78 ? 2.567 1.951 11.772 1.00 94.31 78 LEU A CA 1
ATOM 598 C C . LEU A 1 78 ? 2.546 3.480 11.905 1.00 94.31 78 LEU A C 1
ATOM 600 O O . LEU A 1 78 ? 2.463 4.171 10.894 1.00 94.31 78 LEU A O 1
ATOM 604 N N . LEU A 1 79 ? 2.659 3.999 13.125 1.00 91.88 79 LEU A N 1
ATOM 605 C CA . LEU A 1 79 ? 2.849 5.426 13.412 1.00 91.88 79 LEU A CA 1
ATOM 606 C C . LEU A 1 79 ? 4.327 5.763 13.593 1.00 91.88 79 LEU A C 1
ATOM 608 O O . LEU A 1 79 ? 4.863 6.657 12.946 1.00 91.88 79 LEU A O 1
ATOM 612 N N . GLU A 1 80 ? 5.008 5.024 14.462 1.00 83.50 80 GLU A N 1
ATOM 613 C CA . GLU A 1 80 ? 6.394 5.303 14.817 1.00 83.50 80 GLU A CA 1
ATOM 614 C C . GLU A 1 80 ? 7.166 4.006 15.020 1.00 83.50 80 GLU A C 1
ATOM 616 O O . GLU A 1 80 ? 6.655 3.011 15.544 1.00 83.50 80 GLU A O 1
ATOM 621 N N . ARG A 1 81 ? 8.427 4.041 14.587 1.00 76.75 81 ARG A N 1
ATOM 622 C CA . ARG A 1 81 ? 9.441 3.064 14.969 1.00 76.75 81 ARG A CA 1
ATOM 623 C C . ARG A 1 81 ? 10.340 3.729 15.977 1.00 76.75 81 ARG A C 1
ATOM 625 O O . ARG A 1 81 ? 11.209 4.510 15.587 1.00 76.75 81 ARG A O 1
ATOM 632 N N . ASN A 1 82 ? 10.143 3.418 17.245 1.00 71.56 82 ASN A N 1
ATOM 633 C CA . ASN A 1 82 ? 11.000 3.986 18.260 1.00 71.56 82 ASN A CA 1
ATOM 634 C C . ASN A 1 82 ? 12.347 3.256 18.243 1.00 71.56 82 ASN A C 1
ATOM 636 O O . ASN A 1 82 ? 12.428 2.036 18.386 1.00 71.56 82 ASN A O 1
ATOM 640 N N . GLY A 1 83 ? 13.417 4.017 18.001 1.00 66.19 83 GLY A N 1
ATOM 641 C CA . GLY A 1 83 ? 14.792 3.508 17.979 1.00 66.19 83 GLY A CA 1
ATOM 642 C C . GLY A 1 83 ? 15.376 3.251 19.371 1.00 66.19 83 GLY A C 1
ATOM 643 O O . GLY A 1 83 ? 16.486 2.742 19.472 1.00 66.19 83 GLY A O 1
ATOM 644 N N . ASP A 1 84 ? 14.638 3.600 20.424 1.00 71.31 84 ASP A N 1
ATOM 645 C CA . ASP A 1 84 ? 15.032 3.502 21.833 1.00 71.31 84 ASP A CA 1
ATOM 646 C C . ASP A 1 84 ? 14.608 2.184 22.508 1.00 71.31 84 ASP A C 1
ATOM 648 O O . ASP A 1 84 ? 14.851 1.989 23.696 1.00 71.31 84 ASP A O 1
ATOM 652 N N . GLY A 1 85 ? 13.984 1.267 21.760 1.00 62.00 85 GLY A N 1
ATOM 653 C CA . GLY A 1 85 ? 13.529 -0.024 22.278 1.00 62.00 85 GLY A CA 1
ATOM 654 C C . GLY A 1 85 ? 12.113 -0.027 22.863 1.00 62.00 85 GLY A C 1
ATOM 655 O O . GLY A 1 85 ? 11.659 -1.086 23.287 1.00 62.00 85 GLY A O 1
ATOM 656 N N . SER A 1 86 ? 11.376 1.090 22.828 1.00 67.81 86 SER A N 1
ATOM 657 C CA . SER A 1 86 ? 9.973 1.157 23.289 1.00 67.81 86 SER A CA 1
ATOM 658 C C . SER A 1 86 ? 8.947 0.500 22.346 1.00 67.81 86 SER A C 1
ATOM 660 O O . SER A 1 86 ? 7.754 0.476 22.645 1.00 67.81 86 SER A O 1
ATOM 662 N N . GLY A 1 87 ? 9.406 -0.105 21.246 1.00 79.75 87 GLY A N 1
ATOM 663 C CA . GLY A 1 87 ? 8.587 -0.905 20.335 1.00 79.75 87 GLY A CA 1
ATOM 664 C C . GLY A 1 87 ? 8.024 -0.129 19.143 1.00 79.75 87 GLY A C 1
ATOM 665 O O . GLY A 1 87 ? 8.287 1.056 18.941 1.00 79.75 87 GLY A O 1
ATOM 666 N N . GLU A 1 88 ? 7.281 -0.841 18.297 1.00 89.06 88 GLU A N 1
ATOM 667 C CA . GLU A 1 88 ? 6.546 -0.250 17.177 1.00 89.06 88 GLU A CA 1
ATOM 668 C C . GLU A 1 88 ? 5.147 0.164 17.650 1.00 89.06 88 GLU A C 1
ATOM 670 O O . GLU A 1 88 ? 4.450 -0.618 18.301 1.00 89.06 88 GLU A O 1
ATOM 675 N N . ARG A 1 89 ? 4.725 1.389 17.316 1.00 92.12 89 ARG A N 1
ATOM 676 C CA . ARG A 1 89 ? 3.378 1.880 17.635 1.00 92.12 89 ARG A CA 1
ATOM 677 C C . ARG A 1 89 ? 2.475 1.787 16.415 1.00 92.12 89 ARG A C 1
ATOM 679 O O . ARG A 1 89 ? 2.827 2.287 15.346 1.00 92.12 89 ARG A O 1
ATOM 686 N N . PHE A 1 90 ? 1.282 1.229 16.600 1.00 94.75 90 PHE A N 1
ATOM 687 C CA . PHE A 1 90 ? 0.272 1.079 15.554 1.00 94.75 90 PHE A CA 1
ATOM 688 C C . PHE A 1 90 ? -0.993 1.882 15.865 1.00 94.75 90 PHE A C 1
ATOM 690 O O . PHE A 1 90 ? -1.270 2.206 17.020 1.00 94.75 90 PHE A O 1
ATOM 697 N N . VAL A 1 91 ? -1.752 2.215 14.823 1.00 95.62 91 VAL A N 1
ATOM 698 C CA . VAL A 1 91 ? -3.052 2.885 14.922 1.00 95.62 91 VAL A CA 1
ATOM 699 C C . VAL A 1 91 ? -4.044 2.230 13.979 1.00 95.62 91 VAL A C 1
ATOM 701 O O . VAL A 1 91 ? -3.695 1.916 12.838 1.00 95.62 91 VAL A O 1
ATOM 704 N N . LYS A 1 92 ? -5.286 2.042 14.431 1.00 96.69 92 LYS A N 1
ATOM 705 C CA . LYS A 1 92 ? -6.376 1.621 13.548 1.00 96.69 92 LYS A CA 1
ATOM 706 C C . LYS A 1 92 ? -6.670 2.721 12.546 1.00 96.69 92 LYS A C 1
ATOM 708 O O . LYS A 1 92 ? -6.702 3.903 12.893 1.00 96.69 92 LYS A O 1
ATOM 713 N N . TRP A 1 93 ? -6.911 2.342 11.295 1.00 96.75 93 TRP A N 1
ATOM 714 C CA . TRP A 1 93 ? -7.221 3.341 10.276 1.00 96.75 93 TRP A CA 1
ATOM 715 C C . TRP A 1 93 ? -8.508 4.117 10.591 1.00 96.75 93 TRP A C 1
ATOM 717 O O . TRP A 1 93 ? -8.556 5.320 10.346 1.00 96.75 93 TRP A O 1
ATOM 727 N N . SER A 1 94 ? -9.495 3.465 11.216 1.00 96.00 94 SER A N 1
ATOM 728 C CA . SER A 1 94 ? -10.720 4.104 11.717 1.00 96.00 94 SER A CA 1
ATOM 729 C C . SER A 1 94 ? -10.447 5.304 12.625 1.00 96.00 94 SER A C 1
ATOM 731 O O . SER A 1 94 ? -11.164 6.293 12.549 1.00 96.00 94 SER A O 1
ATOM 733 N N . ASP A 1 95 ? -9.397 5.237 13.442 1.00 95.44 95 ASP A N 1
ATOM 734 C CA . ASP A 1 95 ? -9.071 6.273 14.424 1.00 95.44 95 ASP A CA 1
ATOM 735 C C . ASP A 1 95 ? -8.184 7.356 13.793 1.00 95.44 95 ASP A C 1
ATOM 737 O O . ASP A 1 95 ? -8.263 8.538 14.129 1.00 95.44 95 ASP A O 1
ATOM 741 N N . ALA A 1 96 ? -7.333 6.956 12.843 1.00 95.19 96 ALA A N 1
ATOM 742 C CA . ALA A 1 96 ? -6.450 7.866 12.129 1.00 95.19 96 ALA A CA 1
ATOM 743 C C . ALA A 1 96 ? -7.180 8.693 11.062 1.00 95.19 96 ALA A C 1
ATOM 745 O O . ALA A 1 96 ? -6.810 9.844 10.847 1.00 95.19 96 ALA A O 1
ATOM 746 N N . LYS A 1 97 ? -8.200 8.151 10.379 1.00 93.88 97 LYS A N 1
ATOM 747 C CA . LYS A 1 97 ? -8.855 8.826 9.242 1.00 93.88 97 LYS A CA 1
ATOM 748 C C . LYS A 1 97 ? -9.487 10.170 9.637 1.00 93.88 97 LYS A C 1
ATOM 750 O O . LYS A 1 97 ? -9.365 11.129 8.872 1.00 93.88 97 LYS A O 1
ATOM 755 N N . ASP A 1 98 ? -10.065 10.233 10.840 1.00 92.75 98 ASP A N 1
ATOM 756 C CA . ASP A 1 98 ? -10.795 11.389 11.381 1.00 92.75 98 ASP A CA 1
ATOM 757 C C . ASP A 1 98 ? -9.909 12.298 12.251 1.00 92.75 98 ASP A C 1
ATOM 759 O O . ASP A 1 98 ? -10.318 13.392 12.639 1.00 92.75 98 ASP A O 1
ATOM 763 N N . ASN A 1 99 ? -8.669 11.882 12.532 1.00 95.25 99 ASN A N 1
ATOM 764 C CA . ASN A 1 99 ? -7.704 12.649 13.311 1.00 95.25 99 ASN A CA 1
ATOM 765 C C . ASN A 1 99 ? -6.500 13.055 12.438 1.00 95.25 99 ASN A C 1
ATOM 767 O O . ASN A 1 99 ? -5.573 12.260 12.255 1.00 95.25 99 ASN A O 1
ATOM 771 N N . PRO A 1 100 ? -6.447 14.309 11.941 1.00 93.12 100 PRO A N 1
ATOM 772 C CA . PRO A 1 100 ? -5.367 14.778 11.072 1.00 93.12 100 PRO A CA 1
ATOM 773 C C . PRO A 1 100 ? -3.961 14.631 11.669 1.00 93.12 100 PRO A C 1
ATOM 775 O O . PRO A 1 100 ? -3.007 14.399 10.925 1.00 93.12 100 PRO A O 1
ATOM 778 N N . ALA A 1 101 ? -3.825 14.740 12.995 1.00 93.38 101 ALA A N 1
ATOM 779 C CA . ALA A 1 101 ? -2.542 14.604 13.677 1.00 93.38 101 ALA A CA 1
ATOM 780 C C . ALA A 1 101 ? -2.044 13.152 13.679 1.00 93.38 101 ALA A C 1
ATOM 782 O O . ALA A 1 101 ? -0.857 12.919 13.476 1.00 93.38 101 ALA A O 1
ATOM 783 N N . LEU A 1 102 ? -2.940 12.175 13.857 1.00 93.25 102 LEU A N 1
ATOM 784 C CA . LEU A 1 102 ? -2.590 10.755 13.735 1.00 93.25 102 LEU A CA 1
ATOM 785 C C . LEU A 1 102 ? -2.365 10.371 12.273 1.00 93.25 102 LEU A C 1
ATOM 787 O O . LEU A 1 102 ? -1.407 9.670 11.957 1.00 93.25 102 LEU A O 1
ATOM 791 N N . ARG A 1 103 ? -3.208 10.873 11.365 1.00 93.31 103 ARG A N 1
ATOM 792 C CA . ARG A 1 103 ? -3.113 10.593 9.929 1.00 93.31 103 ARG A CA 1
ATOM 793 C C . ARG A 1 103 ? -1.761 10.984 9.340 1.00 93.31 103 ARG A C 1
ATOM 795 O O . ARG A 1 103 ? -1.231 10.242 8.516 1.00 93.31 103 ARG A O 1
ATOM 802 N N . SER A 1 104 ? -1.218 12.137 9.730 1.00 92.44 104 SER A N 1
ATOM 803 C CA . SER A 1 104 ? 0.071 12.631 9.228 1.00 92.44 104 SER A CA 1
ATOM 804 C C . SER A 1 104 ? 1.270 11.840 9.758 1.00 92.44 104 SER A C 1
ATOM 806 O O . SER A 1 104 ? 2.323 11.837 9.125 1.00 92.44 104 SER A O 1
ATOM 808 N N . GLN A 1 105 ? 1.101 11.137 10.879 1.00 92.88 105 GLN A N 1
ATOM 809 C CA . GLN A 1 105 ? 2.128 10.289 11.480 1.00 92.88 105 GLN A CA 1
ATOM 810 C C . GLN A 1 105 ? 2.165 8.876 10.879 1.00 92.88 105 GLN A C 1
ATOM 812 O O . GLN A 1 105 ? 3.162 8.178 11.043 1.00 92.88 105 GLN A O 1
ATOM 817 N N . VAL A 1 106 ? 1.122 8.446 10.155 1.00 93.50 106 VAL A N 1
ATOM 818 C CA . VAL A 1 106 ? 1.084 7.116 9.525 1.00 93.50 106 VAL A CA 1
ATOM 819 C C . VAL A 1 106 ? 2.257 6.933 8.555 1.00 93.50 106 VAL A C 1
ATOM 821 O O . VAL A 1 106 ? 2.401 7.640 7.555 1.00 93.50 106 VAL A O 1
ATOM 824 N N . GLN A 1 107 ? 3.078 5.922 8.828 1.00 92.12 107 GLN A N 1
ATOM 825 C CA . GLN A 1 107 ? 4.242 5.550 8.036 1.00 92.12 107 GLN A CA 1
ATOM 826 C C . GLN A 1 107 ? 3.837 4.625 6.895 1.00 92.12 107 GLN A C 1
ATOM 828 O O . GLN A 1 107 ? 3.688 3.410 7.052 1.00 92.12 107 GLN A O 1
ATOM 833 N N . TRP A 1 108 ? 3.726 5.199 5.702 1.00 91.12 108 TRP A N 1
ATOM 834 C CA . TRP A 1 108 ? 3.521 4.423 4.484 1.00 91.12 108 TRP A CA 1
ATOM 835 C C . TRP A 1 108 ? 4.792 3.686 4.078 1.00 91.12 108 TRP A C 1
ATOM 837 O O . TRP A 1 108 ? 5.920 4.178 4.215 1.00 91.12 108 TRP A O 1
ATOM 847 N N . THR A 1 109 ? 4.619 2.483 3.534 1.00 89.00 109 THR A N 1
ATOM 848 C CA . THR A 1 109 ? 5.768 1.699 3.099 1.00 89.00 109 THR A CA 1
ATOM 849 C C . THR A 1 109 ? 6.410 2.363 1.886 1.00 89.00 109 THR A C 1
ATOM 851 O O . THR A 1 109 ? 5.773 2.622 0.868 1.00 89.00 109 THR A O 1
ATOM 854 N N . ARG A 1 110 ? 7.712 2.640 1.986 1.00 89.75 110 ARG A N 1
ATOM 855 C CA . ARG A 1 110 ? 8.469 3.220 0.874 1.00 89.75 110 ARG A CA 1
ATOM 856 C C . ARG A 1 110 ? 8.622 2.201 -0.250 1.00 89.75 110 ARG A C 1
ATOM 858 O O . ARG A 1 110 ? 8.918 1.027 0.006 1.00 89.75 110 ARG A O 1
ATOM 865 N N . MET A 1 111 ? 8.528 2.683 -1.490 1.00 92.56 111 MET A N 1
ATOM 866 C CA . MET A 1 111 ? 8.898 1.893 -2.662 1.00 92.56 111 MET A CA 1
ATOM 867 C C . MET A 1 111 ? 10.317 1.341 -2.511 1.00 92.56 111 MET A C 1
ATOM 869 O O . MET A 1 111 ? 11.204 1.968 -1.916 1.00 92.56 111 MET A O 1
ATOM 873 N N . LYS A 1 112 ? 10.546 0.146 -3.060 1.00 92.00 112 LYS A N 1
ATOM 874 C CA . LYS A 1 112 ? 11.868 -0.477 -3.061 1.00 92.00 112 LYS A CA 1
ATOM 875 C C . LYS A 1 112 ? 12.881 0.485 -3.685 1.00 92.00 112 LYS A C 1
ATOM 877 O O . LYS A 1 112 ? 12.656 1.026 -4.764 1.00 92.00 112 LYS A O 1
ATOM 882 N N . ARG A 1 113 ? 14.027 0.668 -3.027 1.00 93.88 113 ARG A N 1
ATOM 883 C CA . ARG A 1 113 ? 15.127 1.481 -3.565 1.00 93.88 113 ARG A CA 1
ATOM 884 C C . ARG A 1 113 ? 15.643 0.894 -4.877 1.00 93.88 113 ARG A C 1
ATOM 886 O O . ARG A 1 113 ? 15.812 -0.320 -4.969 1.00 93.88 113 ARG A O 1
ATOM 893 N N . HIS A 1 114 ? 15.974 1.767 -5.825 1.00 93.31 114 HIS A N 1
ATOM 894 C CA . HIS A 1 114 ? 16.411 1.389 -7.170 1.00 93.31 114 HIS A CA 1
ATOM 895 C C . HIS A 1 114 ? 17.577 0.385 -7.165 1.00 93.31 114 HIS A C 1
ATOM 897 O O . HIS A 1 114 ? 17.469 -0.679 -7.765 1.00 93.31 114 HIS A O 1
ATOM 903 N N . GLY A 1 115 ? 18.631 0.634 -6.376 1.00 94.31 115 GLY A N 1
ATOM 904 C CA . GLY A 1 115 ? 19.763 -0.300 -6.256 1.00 94.31 115 GLY A CA 1
ATOM 905 C C . GLY A 1 115 ? 19.357 -1.705 -5.788 1.00 94.31 115 GLY A C 1
ATOM 906 O O . GLY A 1 115 ? 19.767 -2.700 -6.375 1.00 94.31 115 GLY A O 1
ATOM 907 N N . ARG A 1 116 ? 18.444 -1.810 -4.811 1.00 93.81 116 ARG A N 1
ATOM 908 C CA . ARG A 1 116 ? 17.936 -3.109 -4.325 1.00 93.81 116 ARG A CA 1
ATOM 909 C C . ARG A 1 116 ? 17.048 -3.816 -5.345 1.00 93.81 116 ARG A C 1
ATOM 911 O O . ARG A 1 116 ? 16.962 -5.043 -5.323 1.00 93.81 116 ARG A O 1
ATOM 918 N N . ALA A 1 117 ? 16.350 -3.065 -6.194 1.00 94.00 117 ALA A N 1
ATOM 919 C CA . ALA A 1 117 ? 15.597 -3.632 -7.305 1.00 94.00 117 ALA A CA 1
ATOM 920 C C . ALA A 1 117 ? 16.539 -4.205 -8.367 1.00 94.00 117 ALA A C 1
ATOM 922 O O . ALA A 1 117 ? 16.347 -5.353 -8.757 1.00 94.00 117 ALA A O 1
ATOM 923 N N . ILE A 1 118 ? 17.587 -3.463 -8.743 1.00 93.38 118 ILE A N 1
ATOM 924 C CA . ILE A 1 118 ? 18.630 -3.929 -9.669 1.00 93.38 118 ILE A CA 1
ATOM 925 C C . ILE A 1 118 ? 19.296 -5.197 -9.128 1.00 93.38 118 ILE A C 1
ATOM 927 O O . ILE A 1 118 ? 19.301 -6.216 -9.806 1.00 93.38 118 ILE A O 1
ATOM 931 N N . GLU A 1 119 ? 19.780 -5.191 -7.884 1.00 94.06 119 GLU A N 1
ATOM 932 C CA . GLU A 1 119 ? 20.400 -6.374 -7.268 1.00 94.06 119 GLU A CA 1
ATOM 933 C C . GLU A 1 119 ? 19.489 -7.610 -7.328 1.00 94.06 119 GLU A C 1
ATOM 935 O O . GLU A 1 119 ? 19.934 -8.719 -7.628 1.00 94.06 119 GLU A O 1
ATOM 940 N N . LYS A 1 120 ? 18.190 -7.431 -7.055 1.00 91.94 120 LYS A N 1
ATOM 941 C CA . LYS A 1 120 ? 17.212 -8.523 -7.103 1.00 91.94 120 LYS A CA 1
ATOM 942 C C . LYS A 1 120 ? 16.958 -9.000 -8.534 1.00 91.94 120 LYS A C 1
ATOM 944 O O . LYS A 1 120 ? 16.822 -10.203 -8.746 1.00 91.94 120 LYS A O 1
ATOM 949 N N . LEU A 1 121 ? 16.907 -8.079 -9.492 1.00 92.38 121 LEU A N 1
ATOM 950 C CA . LEU A 1 121 ? 16.767 -8.373 -10.914 1.00 92.38 121 LEU A CA 1
ATOM 951 C C . LEU A 1 121 ? 17.914 -9.265 -11.406 1.00 92.38 121 LEU A C 1
ATOM 953 O O . LEU A 1 121 ? 17.667 -10.309 -12.009 1.00 92.38 121 LEU A O 1
ATOM 957 N N . LEU A 1 122 ? 19.149 -8.877 -11.074 1.00 92.06 122 LEU A N 1
ATOM 958 C CA . LEU A 1 122 ? 20.369 -9.602 -11.430 1.00 92.06 122 LEU A CA 1
ATOM 959 C C . LEU A 1 122 ? 20.398 -10.997 -10.799 1.00 92.06 122 LEU A C 1
ATOM 961 O O . LEU A 1 122 ? 20.679 -11.982 -11.473 1.00 92.06 122 LEU A O 1
ATOM 965 N N . ARG A 1 123 ? 20.069 -11.097 -9.506 1.00 93.88 123 ARG A N 1
ATOM 966 C CA . ARG A 1 123 ? 20.180 -12.357 -8.760 1.00 93.88 123 ARG A CA 1
ATOM 967 C C . ARG A 1 123 ? 19.063 -13.357 -9.056 1.00 93.88 123 ARG A C 1
ATOM 969 O O . ARG A 1 123 ? 19.264 -14.551 -8.862 1.00 93.88 123 ARG A O 1
ATOM 976 N N . SER A 1 124 ? 17.858 -12.897 -9.393 1.00 91.19 124 SER A N 1
ATOM 977 C CA . SER A 1 124 ? 16.661 -13.752 -9.313 1.00 91.19 124 SER A CA 1
ATOM 978 C C . SER A 1 124 ? 15.740 -13.704 -10.527 1.00 91.19 124 SER A C 1
ATOM 980 O O . SER A 1 124 ? 14.841 -14.538 -10.606 1.00 91.19 124 SER A O 1
ATOM 982 N N . TYR A 1 125 ? 15.931 -12.762 -11.453 1.00 88.56 125 TYR A N 1
ATOM 983 C CA . TYR A 1 125 ? 15.006 -12.563 -12.573 1.00 88.56 125 TYR A CA 1
ATOM 984 C C . TYR A 1 125 ? 15.693 -12.456 -13.937 1.00 88.56 125 TYR A C 1
ATOM 986 O O . TYR A 1 125 ? 15.058 -12.008 -14.880 1.00 88.56 125 TYR A O 1
ATOM 994 N N . HIS A 1 126 ? 16.960 -12.870 -14.062 1.00 88.50 126 HIS A N 1
ATOM 995 C CA . HIS A 1 126 ? 17.697 -12.902 -15.336 1.00 88.50 126 HIS A CA 1
ATOM 996 C C . HIS A 1 126 ? 17.580 -11.604 -16.148 1.00 88.50 126 HIS A C 1
ATOM 998 O O . HIS A 1 126 ? 17.413 -11.635 -17.361 1.00 88.50 126 HIS A O 1
ATOM 1004 N N . HIS A 1 127 ? 17.668 -10.457 -15.470 1.00 87.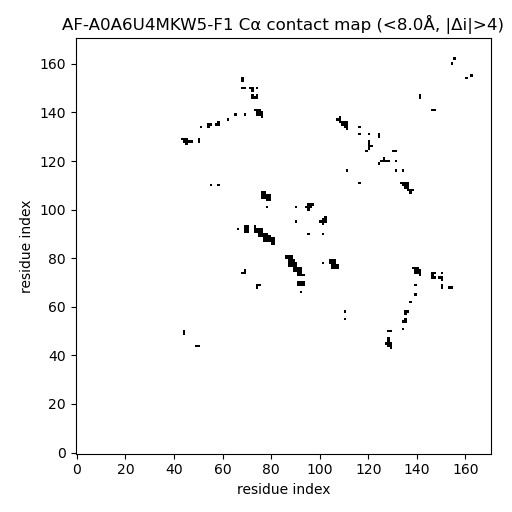75 127 HIS A N 1
ATOM 1005 C CA . HIS A 1 127 ? 17.549 -9.134 -16.090 1.00 87.75 127 HIS A CA 1
ATOM 1006 C C . HIS A 1 127 ? 16.159 -8.783 -16.663 1.00 87.75 127 HIS A C 1
ATOM 1008 O O . HIS A 1 127 ? 16.037 -7.731 -17.279 1.00 87.75 127 HIS A O 1
ATOM 1014 N N . GLU A 1 128 ? 15.112 -9.584 -16.430 1.00 87.94 128 GLU A N 1
ATOM 1015 C CA . GLU A 1 128 ? 13.745 -9.340 -16.922 1.00 87.94 128 GLU A CA 1
ATOM 1016 C C . GLU A 1 128 ? 12.932 -8.450 -15.951 1.00 87.94 128 GLU A C 1
ATOM 1018 O O . GLU A 1 128 ? 12.538 -8.923 -14.875 1.00 87.94 128 GLU A O 1
ATOM 1023 N N . PRO A 1 129 ? 12.683 -7.157 -16.267 1.00 87.50 129 PRO A N 1
ATOM 1024 C CA . PRO A 1 129 ? 12.065 -6.214 -15.327 1.00 87.50 129 PRO A CA 1
ATOM 1025 C C . PRO A 1 129 ? 10.612 -6.547 -14.993 1.00 87.50 129 PRO A C 1
ATOM 1027 O O . PRO A 1 129 ? 10.194 -6.383 -13.851 1.00 87.50 129 PRO A O 1
ATOM 1030 N N . ASP A 1 130 ? 9.856 -7.072 -15.952 1.00 85.12 130 ASP A N 1
ATOM 1031 C CA . ASP A 1 130 ? 8.446 -7.447 -15.816 1.00 85.12 130 ASP A CA 1
ATOM 1032 C C . ASP A 1 130 ? 8.183 -8.508 -14.732 1.00 85.12 130 ASP A C 1
ATOM 1034 O O . ASP A 1 130 ? 7.068 -8.624 -14.229 1.00 85.12 130 ASP A O 1
ATOM 1038 N N . ARG A 1 131 ? 9.214 -9.239 -14.292 1.00 86.00 131 ARG A N 1
ATOM 1039 C CA . ARG A 1 131 ? 9.108 -10.224 -13.201 1.00 86.00 131 ARG A CA 1
ATOM 1040 C C . ARG A 1 131 ? 9.226 -9.620 -11.800 1.00 86.00 131 ARG A C 1
ATOM 1042 O O . ARG A 1 131 ? 9.028 -10.319 -10.799 1.00 86.00 131 ARG A O 1
ATOM 1049 N N . LEU A 1 132 ? 9.577 -8.339 -11.688 1.00 90.00 132 LEU A N 1
ATOM 1050 C CA . LEU A 1 132 ? 9.794 -7.676 -10.407 1.00 90.00 132 LEU A CA 1
ATOM 1051 C C . LEU A 1 132 ? 8.486 -7.079 -9.859 1.00 90.00 132 LEU A C 1
ATOM 1053 O O . LEU A 1 132 ? 8.150 -5.926 -10.100 1.00 90.00 132 LEU A O 1
ATOM 1057 N N . LEU A 1 133 ? 7.778 -7.865 -9.047 1.00 88.44 133 LEU A N 1
ATOM 1058 C CA . LEU A 1 133 ? 6.434 -7.516 -8.554 1.00 88.44 133 LEU A CA 1
ATOM 1059 C C . LEU A 1 133 ? 6.400 -6.727 -7.235 1.00 88.44 133 LEU A C 1
ATOM 1061 O O . LEU A 1 133 ? 5.343 -6.288 -6.803 1.00 88.44 133 LEU A O 1
ATOM 1065 N N . ASP A 1 134 ? 7.531 -6.581 -6.542 1.00 89.81 134 ASP A N 1
ATOM 1066 C CA . ASP A 1 134 ? 7.568 -6.081 -5.159 1.00 89.81 134 ASP A CA 1
ATOM 1067 C C . ASP A 1 134 ? 8.237 -4.703 -5.021 1.00 89.81 134 ASP A C 1
ATOM 1069 O O . ASP A 1 134 ? 8.870 -4.412 -3.997 1.00 89.81 134 ASP A O 1
ATOM 1073 N N . ILE A 1 135 ? 8.150 -3.864 -6.058 1.00 92.56 135 ILE A N 1
ATOM 1074 C CA . ILE A 1 135 ? 8.599 -2.464 -5.989 1.00 92.56 135 ILE A CA 1
ATOM 1075 C C . ILE A 1 135 ? 7.699 -1.676 -5.045 1.00 92.56 135 ILE A C 1
ATOM 1077 O O . ILE A 1 135 ? 8.203 -1.083 -4.089 1.00 92.56 135 ILE A O 1
ATOM 1081 N N . SER A 1 136 ? 6.392 -1.735 -5.278 1.00 91.69 136 SER A N 1
ATOM 1082 C CA . SER A 1 136 ? 5.373 -1.190 -4.387 1.00 91.69 136 SER A CA 1
ATOM 1083 C C . SER A 1 136 ? 4.875 -2.317 -3.504 1.00 91.69 136 SER A C 1
ATOM 1085 O O . SER A 1 136 ? 4.406 -3.348 -3.976 1.00 91.69 136 SER A O 1
ATOM 1087 N N . ARG A 1 137 ? 5.058 -2.155 -2.201 1.00 90.88 137 ARG A N 1
ATOM 1088 C CA . ARG A 1 137 ? 4.668 -3.134 -1.191 1.00 90.88 137 ARG A CA 1
ATOM 1089 C C . ARG A 1 137 ? 4.102 -2.359 -0.024 1.00 90.88 137 ARG A C 1
ATOM 1091 O O . ARG A 1 137 ? 4.635 -1.307 0.295 1.00 90.88 137 ARG A O 1
ATOM 1098 N N . ASN A 1 138 ? 3.070 -2.889 0.602 1.00 92.75 138 ASN A N 1
ATOM 1099 C CA . ASN A 1 138 ? 2.426 -2.285 1.755 1.00 92.75 138 ASN A CA 1
ATOM 1100 C C . ASN A 1 138 ? 2.055 -3.385 2.748 1.00 92.75 138 ASN A C 1
ATOM 1102 O O . ASN A 1 138 ? 2.080 -4.570 2.408 1.00 92.75 138 ASN A O 1
ATOM 1106 N N . CYS A 1 139 ? 1.758 -2.985 3.976 1.00 93.50 139 CYS A N 1
ATOM 1107 C CA . CYS A 1 139 ? 1.427 -3.888 5.065 1.00 93.50 139 CYS A CA 1
ATOM 1108 C C . CYS A 1 139 ? 0.216 -3.338 5.816 1.00 93.50 139 CYS A C 1
ATOM 1110 O O . CYS A 1 139 ? 0.143 -2.131 6.040 1.00 93.50 139 CYS A O 1
ATOM 1112 N N . VAL A 1 140 ? -0.689 -4.231 6.206 1.00 95.75 140 VAL A N 1
ATOM 1113 C CA . VAL A 1 140 ? -1.765 -3.962 7.163 1.00 95.75 140 VAL A CA 1
ATOM 1114 C C . VAL A 1 140 ? -1.566 -4.931 8.315 1.00 95.75 140 VAL A C 1
ATOM 1116 O O . VAL A 1 140 ? -1.298 -6.112 8.084 1.00 95.75 140 VAL A O 1
ATOM 1119 N N . ILE A 1 141 ? -1.642 -4.421 9.537 1.00 96.38 141 ILE A N 1
ATOM 1120 C CA . ILE A 1 141 ? -1.389 -5.192 10.755 1.00 96.38 141 ILE A CA 1
ATOM 1121 C C . ILE A 1 141 ? -2.713 -5.417 11.476 1.00 96.38 141 ILE A C 1
ATOM 1123 O O . ILE A 1 141 ? -3.585 -4.552 11.457 1.00 96.38 141 ILE A O 1
ATOM 1127 N N . PHE A 1 142 ? -2.853 -6.583 12.096 1.00 96.81 142 PHE A N 1
ATOM 1128 C CA . PHE A 1 142 ? -4.061 -7.009 12.793 1.00 96.81 142 PHE A CA 1
ATOM 1129 C C . PHE A 1 142 ? -3.685 -7.586 14.153 1.00 96.81 142 PHE A C 1
ATOM 1131 O O . PHE A 1 142 ? -2.696 -8.313 14.253 1.00 96.81 142 PHE A O 1
ATOM 1138 N N . ASP A 1 143 ? -4.487 -7.291 15.174 1.00 94.81 143 ASP A N 1
ATOM 1139 C CA . ASP A 1 143 ? -4.286 -7.820 16.530 1.00 94.81 143 ASP A CA 1
ATOM 1140 C C . ASP A 1 143 ? -4.718 -9.285 16.650 1.00 94.81 143 ASP A C 1
ATOM 1142 O O . ASP A 1 143 ? -4.255 -10.014 17.526 1.00 94.81 143 ASP A O 1
ATOM 1146 N N . ASN A 1 144 ? -5.634 -9.728 15.787 1.00 95.25 144 ASN A N 1
ATOM 1147 C CA . ASN A 1 144 ? -6.213 -11.059 15.858 1.00 95.25 144 ASN A CA 1
ATOM 1148 C C . ASN A 1 144 ? -6.461 -11.661 14.466 1.00 95.25 144 ASN A C 1
ATOM 1150 O O . ASN A 1 144 ? -6.521 -10.977 13.442 1.00 95.25 144 ASN A O 1
ATOM 1154 N N . MET A 1 145 ? -6.609 -12.986 14.445 1.00 95.00 145 MET A N 1
ATOM 1155 C CA . MET A 1 145 ? -6.804 -13.756 13.214 1.00 95.00 145 MET A CA 1
ATOM 1156 C C . MET A 1 145 ? -8.183 -13.549 12.575 1.00 95.00 145 MET A C 1
ATOM 1158 O O . MET A 1 145 ? -8.318 -13.722 11.363 1.00 95.00 145 MET A O 1
ATOM 1162 N N . VAL A 1 146 ? -9.203 -13.191 13.359 1.00 96.88 146 VAL A N 1
ATOM 1163 C CA . VAL A 1 146 ? -10.563 -12.959 12.847 1.00 96.88 146 VAL A CA 1
ATOM 1164 C C . VAL A 1 146 ? -10.559 -11.737 11.928 1.00 96.88 146 VAL A C 1
ATOM 1166 O O . VAL A 1 146 ? -10.987 -11.824 10.782 1.00 96.88 146 VAL A O 1
ATOM 1169 N N . ASP A 1 147 ? -9.954 -10.642 12.370 1.00 97.44 147 ASP A N 1
ATOM 1170 C CA . ASP A 1 147 ? -9.830 -9.409 11.593 1.00 97.44 147 ASP A CA 1
ATOM 1171 C C . ASP A 1 147 ? -8.962 -9.601 10.338 1.00 97.44 147 ASP A C 1
ATOM 1173 O O . ASP A 1 147 ? -9.337 -9.183 9.239 1.00 97.44 147 ASP A O 1
ATOM 1177 N N . LEU A 1 148 ? -7.849 -10.338 10.459 1.00 96.69 148 LEU A N 1
ATOM 1178 C CA . LEU A 1 148 ? -7.011 -10.702 9.312 1.00 96.69 148 LEU A CA 1
ATOM 1179 C C . LEU A 1 148 ? -7.794 -11.498 8.254 1.00 96.69 148 LEU A C 1
ATOM 1181 O O . LEU A 1 148 ? -7.701 -11.210 7.060 1.00 96.69 148 LEU A O 1
ATOM 1185 N N . THR A 1 149 ? -8.543 -12.521 8.673 1.00 96.38 149 THR A N 1
ATOM 1186 C CA . THR A 1 149 ? -9.317 -13.365 7.747 1.00 96.38 149 THR A CA 1
ATOM 1187 C C . THR A 1 149 ? -10.474 -12.598 7.115 1.00 96.38 149 THR A C 1
ATOM 1189 O O . THR A 1 149 ? -10.688 -12.731 5.908 1.00 96.38 149 THR A O 1
ATOM 1192 N N . ASN A 1 150 ? -11.133 -11.718 7.873 1.00 97.44 150 ASN A N 1
ATOM 1193 C CA . ASN A 1 150 ? -12.122 -10.780 7.346 1.00 97.44 150 ASN A CA 1
ATOM 1194 C C . ASN A 1 150 ? -11.515 -9.884 6.257 1.00 97.44 150 ASN A C 1
ATOM 1196 O O . ASN A 1 150 ? -12.080 -9.785 5.168 1.00 97.44 150 ASN A O 1
ATOM 1200 N N . CYS A 1 151 ? -10.338 -9.295 6.498 1.00 97.56 151 CYS A N 1
ATOM 1201 C CA . 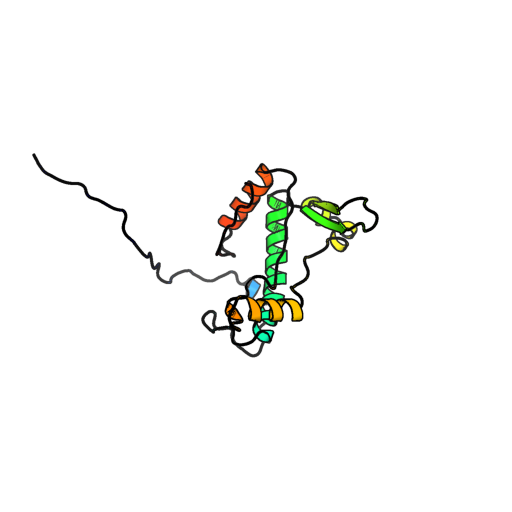CYS A 1 151 ? -9.632 -8.481 5.505 1.00 97.56 151 CYS A CA 1
ATOM 1202 C C . CYS A 1 151 ? -9.325 -9.262 4.218 1.00 97.56 151 CYS A C 1
ATOM 1204 O O . CYS A 1 151 ? -9.587 -8.780 3.117 1.00 97.56 151 CYS A O 1
ATOM 1206 N N . ILE A 1 152 ? -8.818 -10.495 4.335 1.00 96.06 152 ILE A N 1
ATOM 1207 C CA . ILE A 1 152 ? -8.553 -11.352 3.168 1.00 96.06 152 ILE A CA 1
ATOM 1208 C C . ILE A 1 152 ? -9.844 -11.611 2.380 1.00 96.06 152 ILE A C 1
ATOM 1210 O O . ILE A 1 152 ? -9.820 -11.551 1.151 1.00 96.06 152 ILE A O 1
ATOM 1214 N N . GLY A 1 153 ? -10.965 -11.850 3.069 1.00 96.44 153 GLY A N 1
ATOM 1215 C CA . GLY A 1 153 ? -12.282 -11.979 2.443 1.00 96.44 153 GLY A CA 1
ATOM 1216 C C . GLY A 1 153 ? -12.668 -10.735 1.640 1.00 96.44 153 GLY A C 1
ATOM 1217 O O . GLY A 1 153 ? -13.059 -10.860 0.483 1.00 96.44 153 GLY A O 1
ATOM 1218 N N . LYS A 1 154 ? -12.467 -9.538 2.207 1.00 96.19 154 LYS A N 1
ATOM 1219 C CA . LYS A 1 154 ? -12.720 -8.260 1.521 1.00 96.19 154 LYS A CA 1
ATOM 1220 C C . LYS A 1 154 ? -11.868 -8.087 0.267 1.00 96.19 154 LYS A C 1
ATOM 1222 O O . LYS A 1 154 ? -12.407 -7.733 -0.777 1.00 96.19 154 LYS A O 1
ATOM 1227 N N . ILE A 1 155 ? -10.572 -8.394 0.351 1.00 96.00 155 ILE A N 1
ATOM 1228 C CA . ILE A 1 155 ? -9.656 -8.348 -0.800 1.00 96.00 155 ILE A CA 1
ATOM 1229 C C . ILE A 1 155 ? -10.098 -9.341 -1.883 1.00 96.00 155 ILE A C 1
ATOM 1231 O O . ILE A 1 155 ? -10.048 -9.020 -3.065 1.00 96.00 155 ILE A O 1
ATOM 1235 N N . ALA A 1 156 ? -10.543 -10.542 -1.502 1.00 95.25 156 ALA A N 1
ATOM 1236 C CA . ALA A 1 156 ? -10.982 -11.567 -2.449 1.00 95.25 156 ALA A CA 1
ATOM 1237 C C . ALA A 1 156 ? -12.274 -11.201 -3.196 1.00 95.25 156 ALA A C 1
ATOM 1239 O O . ALA A 1 156 ? -12.474 -11.663 -4.316 1.00 95.25 156 ALA A O 1
ATOM 1240 N N . THR A 1 157 ? -13.135 -10.381 -2.591 1.00 95.44 157 THR A N 1
ATOM 1241 C CA . THR A 1 157 ? -14.383 -9.891 -3.200 1.00 95.44 157 THR A CA 1
ATOM 1242 C C . THR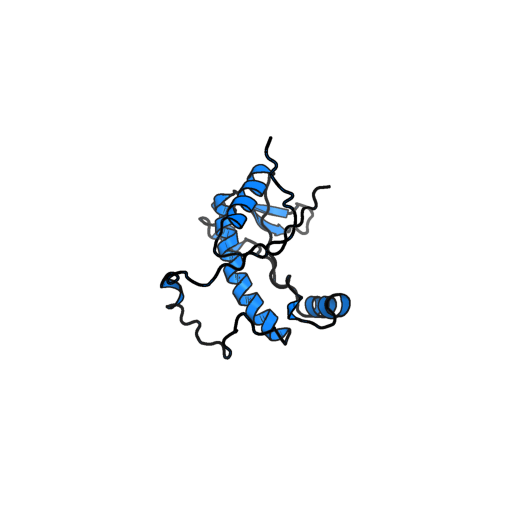 A 1 157 ? -14.238 -8.545 -3.909 1.00 95.44 157 THR A C 1
ATOM 1244 O O . THR A 1 157 ? -15.214 -8.024 -4.437 1.00 95.44 157 THR A O 1
ATOM 1247 N N . ASP A 1 158 ? -13.050 -7.945 -3.892 1.00 93.31 158 ASP A N 1
ATOM 1248 C CA . ASP A 1 158 ? -12.815 -6.630 -4.474 1.00 93.31 158 ASP A CA 1
ATOM 1249 C C . ASP A 1 158 ? -12.515 -6.734 -5.976 1.00 93.31 158 ASP A C 1
ATOM 1251 O O . ASP A 1 158 ? -11.416 -7.106 -6.383 1.00 93.31 158 ASP A O 1
ATOM 1255 N N . GLU A 1 159 ? -13.486 -6.350 -6.805 1.00 92.81 159 GLU A N 1
ATOM 1256 C CA . GLU A 1 159 ? -13.390 -6.394 -8.272 1.00 92.81 159 GLU A CA 1
ATOM 1257 C C . GLU A 1 159 ? -12.292 -5.486 -8.855 1.00 92.81 159 GLU A C 1
ATOM 1259 O O . GLU A 1 159 ? -11.885 -5.662 -10.004 1.00 92.81 159 GLU A O 1
ATOM 1264 N N .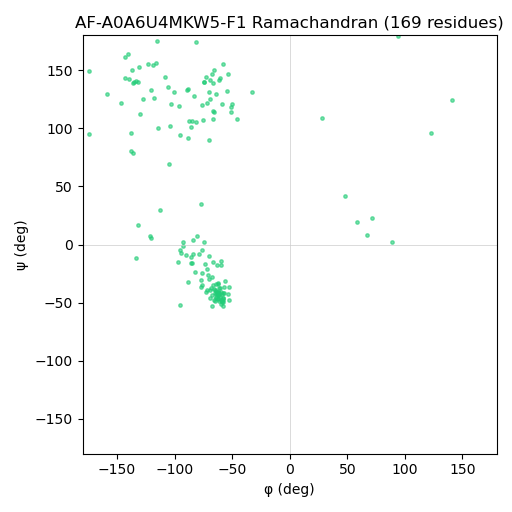 SER A 1 160 ? -11.789 -4.515 -8.082 1.00 89.50 160 SER A N 1
ATOM 1265 C CA . SER A 1 160 ? -10.715 -3.618 -8.528 1.00 89.50 160 SER A CA 1
ATOM 1266 C C . SER A 1 160 ? -9.322 -4.249 -8.465 1.00 89.50 160 SER A C 1
ATOM 1268 O O . SER A 1 160 ? -8.358 -3.659 -8.960 1.00 89.50 160 SER A O 1
ATOM 1270 N N . VAL A 1 161 ? -9.190 -5.439 -7.869 1.00 89.31 161 VAL A N 1
ATOM 1271 C CA . VAL A 1 161 ? -7.909 -6.132 -7.711 1.00 89.31 161 VAL A CA 1
ATOM 1272 C C . VAL A 1 161 ? -7.984 -7.585 -8.163 1.00 89.31 161 VAL A C 1
ATOM 1274 O O . VAL A 1 161 ? -9.017 -8.242 -8.112 1.00 89.31 161 VAL A O 1
ATOM 1277 N N . ARG A 1 162 ? -6.836 -8.118 -8.585 1.00 89.69 162 ARG A N 1
ATOM 1278 C CA . ARG A 1 162 ? -6.670 -9.537 -8.906 1.00 89.69 162 ARG A CA 1
ATOM 1279 C C . ARG A 1 162 ? -5.630 -10.150 -7.982 1.00 89.69 162 ARG A C 1
ATOM 1281 O O . ARG A 1 162 ? -4.502 -9.665 -7.895 1.00 89.69 162 ARG A O 1
ATOM 1288 N N . ILE A 1 163 ? -5.994 -11.237 -7.307 1.00 89.19 163 ILE A N 1
ATOM 1289 C CA . ILE A 1 163 ? -5.061 -11.981 -6.459 1.00 89.19 163 ILE A CA 1
ATOM 1290 C C . ILE A 1 163 ? -4.226 -12.915 -7.341 1.00 89.19 163 ILE A C 1
ATOM 1292 O O . ILE A 1 163 ? -4.700 -13.956 -7.782 1.00 89.19 163 ILE A O 1
ATOM 1296 N N . GLU A 1 164 ? -2.959 -12.563 -7.561 1.00 89.31 164 GLU A N 1
ATOM 1297 C CA . GLU A 1 164 ? -2.008 -13.418 -8.296 1.00 89.31 164 GLU A CA 1
ATOM 1298 C C . GLU A 1 164 ? -1.471 -14.573 -7.450 1.00 89.31 164 GLU A C 1
ATOM 1300 O O . GLU A 1 164 ? -1.153 -15.654 -7.947 1.00 89.31 164 GLU A O 1
ATOM 1305 N N . ARG A 1 165 ? -1.257 -14.320 -6.153 1.00 88.56 165 ARG A N 1
ATOM 1306 C CA . ARG A 1 165 ? -0.571 -15.264 -5.271 1.00 88.56 165 ARG A CA 1
ATOM 1307 C C . ARG A 1 165 ? -0.898 -15.019 -3.807 1.00 88.56 165 ARG A C 1
ATOM 1309 O O . ARG A 1 165 ? -0.652 -13.931 -3.295 1.00 88.56 165 ARG A O 1
ATOM 1316 N N . LEU A 1 166 ? -1.295 -16.082 -3.110 1.00 90.06 166 LEU A N 1
ATOM 1317 C CA . LEU A 1 166 ? -1.414 -16.120 -1.652 1.00 90.06 166 LEU A CA 1
ATOM 1318 C C . LEU A 1 166 ? -0.262 -16.943 -1.051 1.00 90.06 166 LEU A C 1
ATOM 1320 O O . LEU A 1 166 ? 0.094 -18.003 -1.567 1.00 90.06 166 LEU A O 1
ATOM 1324 N N . LYS A 1 167 ? 0.355 -16.447 0.026 1.00 89.75 167 LYS A N 1
ATOM 1325 C CA . LYS A 1 167 ? 1.401 -17.160 0.778 1.00 89.75 167 LYS A CA 1
ATOM 1326 C C . LYS A 1 167 ? 1.064 -17.146 2.265 1.00 89.75 167 LYS A C 1
ATOM 1328 O O . LYS A 1 167 ? 1.166 -16.091 2.882 1.00 89.75 167 LYS A O 1
ATOM 1333 N N . ASN A 1 168 ? 0.745 -18.304 2.837 1.00 90.50 168 ASN A N 1
ATOM 1334 C CA . ASN A 1 168 ? 0.661 -18.469 4.286 1.00 90.50 168 ASN A CA 1
ATOM 1335 C C . ASN A 1 168 ? 2.045 -18.845 4.846 1.00 90.50 168 ASN A C 1
ATOM 1337 O O . ASN A 1 168 ? 2.740 -19.678 4.265 1.00 90.50 168 ASN A O 1
ATOM 1341 N N . ARG A 1 169 ? 2.465 -18.190 5.930 1.00 89.50 169 ARG A N 1
ATOM 1342 C CA . ARG A 1 169 ? 3.736 -18.447 6.632 1.00 89.50 169 ARG A CA 1
ATOM 1343 C C . ARG A 1 169 ? 3.540 -18.822 8.102 1.00 89.50 169 ARG A C 1
ATOM 1345 O O . ARG A 1 169 ? 4.525 -18.895 8.824 1.00 89.50 169 ARG A O 1
ATOM 1352 N N . LEU A 1 170 ? 2.297 -19.016 8.533 1.00 77.19 170 LEU A N 1
ATOM 1353 C CA . LEU A 1 170 ? 1.981 -19.589 9.833 1.00 77.19 170 LEU A CA 1
ATOM 1354 C C . LEU A 1 170 ? 2.263 -21.093 9.722 1.00 77.19 170 LEU A C 1
ATOM 1356 O O . LEU A 1 170 ? 1.573 -21.791 8.979 1.00 77.19 170 LEU A O 1
ATOM 1360 N N . SER A 1 171 ? 3.345 -21.536 10.357 1.00 58.06 171 SER A N 1
ATOM 1361 C CA . SER A 1 171 ? 3.805 -22.929 10.418 1.00 58.06 171 SER A CA 1
ATOM 1362 C C . SER A 1 171 ? 3.706 -23.450 11.835 1.00 58.06 171 SER A C 1
ATOM 1364 O O . SER A 1 171 ? 4.142 -22.678 12.721 1.00 58.06 171 SER A O 1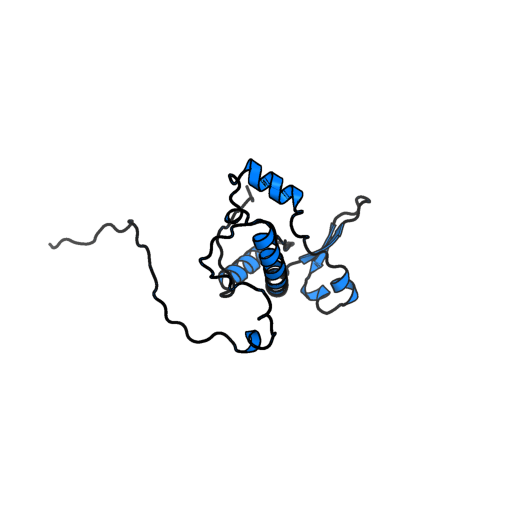
#

Secondary structure (DSSP, 8-state)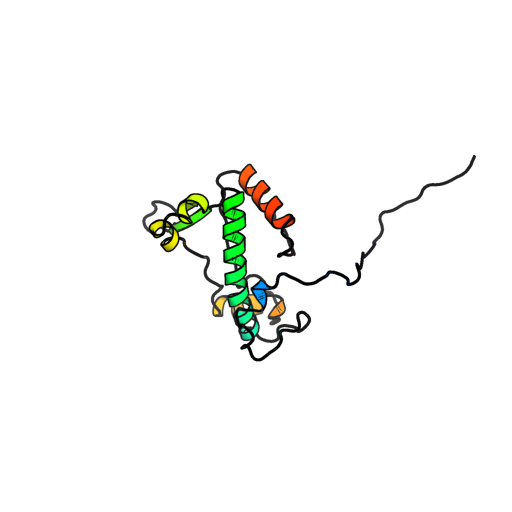:
---------S-----PPP--PPP-GGGTTT-TT-SSS---TTS----HHHHHHHHHHHHHHHHHHHHHHHHHHT-EEEEEE-TTSS-EEEEEHHHHHT-HHHHHH--PPPPPPHHHHHHHHHHHSTT-GGG---SS----B-SSHHHHHHHHHHHHT-TT-----------